Protein AF-A0A822SEJ9-F1 (afdb_monomer)

Structure (mmCIF, N/CA/C/O backbone):
data_AF-A0A822SEJ9-F1
#
_entry.id   AF-A0A822SEJ9-F1
#
loop_
_atom_site.group_PDB
_atom_site.id
_atom_site.type_symbol
_atom_site.label_atom_id
_atom_site.label_alt_id
_atom_site.label_comp_id
_atom_site.label_asym_id
_atom_site.label_entity_id
_atom_site.label_seq_id
_atom_site.pdbx_PDB_ins_code
_atom_site.Cartn_x
_atom_site.Cartn_y
_atom_site.Cartn_z
_atom_site.occupancy
_atom_site.B_iso_or_equiv
_atom_site.auth_seq_id
_atom_site.auth_comp_id
_atom_site.auth_asym_id
_atom_site.auth_atom_id
_atom_site.pdbx_PDB_model_num
ATOM 1 N N . MET A 1 1 ? 16.914 -9.790 15.023 1.00 51.97 1 MET A N 1
ATOM 2 C CA . MET A 1 1 ? 15.740 -9.785 14.120 1.00 51.97 1 MET A CA 1
ATOM 3 C C . MET A 1 1 ? 16.251 -9.939 12.694 1.00 51.97 1 MET A C 1
ATOM 5 O O . MET A 1 1 ? 17.020 -9.090 12.259 1.00 51.97 1 MET A O 1
ATOM 9 N N . VAL A 1 2 ? 15.877 -11.014 11.997 1.00 59.53 2 VAL A N 1
ATOM 10 C CA . VAL A 1 2 ? 16.434 -11.400 10.680 1.00 59.53 2 VAL A CA 1
ATOM 11 C C . VAL A 1 2 ? 16.330 -10.273 9.636 1.00 59.53 2 VAL A C 1
ATOM 13 O O . VAL A 1 2 ? 17.256 -10.065 8.859 1.00 59.53 2 VAL A O 1
ATOM 16 N N . GLY A 1 3 ? 15.267 -9.460 9.672 1.00 57.75 3 GLY A N 1
ATOM 17 C CA . GLY A 1 3 ? 15.094 -8.323 8.757 1.00 57.75 3 GLY A CA 1
ATOM 18 C C . GLY A 1 3 ? 16.150 -7.215 8.891 1.00 57.75 3 GLY A C 1
ATOM 19 O O . GLY A 1 3 ? 16.540 -6.622 7.887 1.00 57.75 3 GLY A O 1
ATOM 20 N N . LYS A 1 4 ? 16.672 -6.968 10.103 1.00 59.38 4 LYS A N 1
ATOM 21 C CA . LYS A 1 4 ? 17.760 -5.997 10.325 1.00 59.38 4 LYS A CA 1
ATOM 22 C C . LYS A 1 4 ? 19.074 -6.499 9.720 1.00 59.38 4 LYS A C 1
ATOM 24 O O . LYS A 1 4 ? 19.778 -5.736 9.073 1.00 59.38 4 LYS A O 1
ATOM 29 N N . GLU A 1 5 ? 19.350 -7.793 9.856 1.00 64.62 5 GLU A N 1
ATOM 30 C CA . GLU A 1 5 ? 20.562 -8.421 9.320 1.00 64.62 5 GLU A CA 1
ATOM 31 C C . GLU A 1 5 ? 20.552 -8.489 7.779 1.00 64.62 5 GLU A C 1
ATOM 33 O O . GLU A 1 5 ? 21.569 -8.229 7.136 1.00 64.62 5 GLU A O 1
ATOM 38 N N . ILE A 1 6 ? 19.383 -8.739 7.168 1.00 63.06 6 ILE A N 1
ATOM 39 C CA . ILE A 1 6 ? 19.182 -8.647 5.707 1.00 63.06 6 ILE A CA 1
ATOM 40 C C . ILE A 1 6 ? 19.475 -7.223 5.209 1.00 63.06 6 ILE A C 1
ATOM 42 O O . ILE A 1 6 ? 20.120 -7.041 4.173 1.00 63.06 6 ILE A O 1
ATOM 46 N N . LEU A 1 7 ? 19.029 -6.211 5.960 1.00 57.59 7 LEU A N 1
ATOM 47 C CA . LEU A 1 7 ? 19.234 -4.805 5.623 1.00 57.59 7 LEU A CA 1
ATOM 48 C C . LEU A 1 7 ? 20.665 -4.312 5.844 1.00 57.59 7 LEU A C 1
ATOM 50 O O . LEU A 1 7 ? 21.128 -3.445 5.108 1.00 57.59 7 LEU A O 1
ATOM 54 N N . GLU A 1 8 ? 21.387 -4.842 6.825 1.00 64.56 8 GLU A N 1
ATOM 55 C CA . GLU A 1 8 ? 22.797 -4.502 7.053 1.00 64.56 8 GLU A CA 1
ATOM 56 C C . GLU A 1 8 ? 23.708 -5.049 5.943 1.00 64.56 8 GLU A C 1
ATOM 58 O O . GLU A 1 8 ?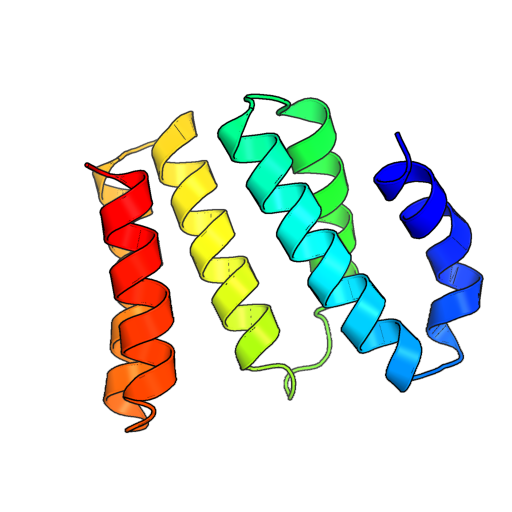 24.764 -4.482 5.666 1.00 64.56 8 GLU A O 1
ATOM 63 N N . ARG A 1 9 ? 23.251 -6.073 5.211 1.00 58.91 9 ARG A N 1
ATOM 64 C CA . ARG A 1 9 ? 23.940 -6.631 4.039 1.00 58.91 9 ARG A CA 1
ATOM 65 C C . ARG A 1 9 ? 23.474 -6.038 2.699 1.00 58.91 9 ARG A C 1
ATOM 67 O O . ARG A 1 9 ? 23.899 -6.526 1.653 1.00 58.91 9 ARG A O 1
ATOM 74 N N . THR A 1 10 ? 22.663 -4.968 2.672 1.00 52.78 10 THR A N 1
ATOM 75 C CA . THR A 1 10 ? 22.153 -4.360 1.415 1.00 52.78 10 THR A CA 1
ATOM 76 C C . THR A 1 10 ? 23.244 -3.974 0.425 1.00 52.78 10 THR A C 1
ATOM 78 O O . THR A 1 10 ? 23.032 -4.108 -0.776 1.00 52.78 10 THR A O 1
ATOM 81 N N . HIS A 1 11 ? 24.426 -3.581 0.907 1.00 53.94 11 HIS A N 1
ATOM 82 C CA . HIS A 1 11 ? 25.577 -3.248 0.059 1.00 53.94 11 HIS A CA 1
ATOM 83 C C . HIS A 1 11 ? 26.011 -4.414 -0.853 1.00 53.94 11 HIS A C 1
ATOM 85 O O . HIS A 1 11 ? 26.565 -4.195 -1.929 1.00 53.94 11 HIS A O 1
ATOM 91 N N . TYR A 1 12 ? 25.730 -5.655 -0.440 1.00 46.59 12 TYR A N 1
ATOM 92 C CA . TYR A 1 12 ? 25.995 -6.873 -1.208 1.00 46.59 12 TYR A CA 1
ATOM 93 C C . TYR A 1 12 ? 24.906 -7.142 -2.262 1.00 46.59 12 TYR A C 1
ATOM 95 O O . TYR A 1 12 ? 25.187 -7.650 -3.347 1.00 46.59 12 TYR A O 1
ATOM 103 N N . TYR A 1 13 ? 23.660 -6.755 -1.977 1.00 49.25 13 TYR A N 1
ATOM 104 C CA . TYR A 1 13 ? 22.505 -6.976 -2.854 1.00 49.25 13 TYR A CA 1
ATOM 105 C C . TYR A 1 13 ? 22.287 -5.859 -3.884 1.00 49.25 13 TYR A C 1
ATOM 107 O O . TYR A 1 13 ? 21.645 -6.100 -4.905 1.00 49.25 13 TYR A O 1
ATOM 115 N N . GLU A 1 14 ? 22.865 -4.670 -3.677 1.00 47.34 14 GLU A N 1
ATOM 116 C CA . GLU A 1 14 ? 22.866 -3.572 -4.659 1.00 47.34 14 GLU A CA 1
ATOM 117 C C . GLU A 1 14 ? 23.499 -3.971 -6.003 1.00 47.34 14 GLU A C 1
ATOM 119 O O . GLU A 1 14 ? 23.107 -3.441 -7.041 1.00 47.34 14 GLU A O 1
ATOM 124 N N . LYS A 1 15 ? 24.419 -4.947 -6.010 1.00 47.72 15 LYS A N 1
ATOM 125 C CA . LYS A 1 15 ? 25.096 -5.430 -7.224 1.00 47.72 15 LYS A CA 1
ATOM 126 C C . LYS A 1 15 ? 24.305 -6.467 -8.033 1.00 47.72 15 LYS A C 1
ATOM 128 O O . LYS A 1 15 ? 24.729 -6.806 -9.133 1.00 47.72 15 LYS A O 1
ATOM 133 N N . ILE A 1 16 ? 23.172 -6.978 -7.536 1.00 49.50 16 ILE A N 1
ATOM 134 C CA . ILE A 1 16 ? 22.414 -8.048 -8.209 1.00 49.50 16 ILE A CA 1
ATOM 135 C C . ILE A 1 16 ? 20.943 -7.634 -8.343 1.00 49.50 16 ILE A C 1
ATOM 137 O O . ILE A 1 16 ? 20.163 -7.729 -7.397 1.00 49.50 16 ILE A O 1
ATOM 141 N N . GLY A 1 17 ? 20.538 -7.211 -9.545 1.00 51.62 17 GLY A N 1
ATOM 142 C CA . GLY A 1 17 ? 19.199 -6.667 -9.823 1.00 51.62 17 GLY A CA 1
ATOM 143 C C . GLY A 1 17 ? 18.022 -7.568 -9.410 1.00 51.62 17 GLY A C 1
ATOM 144 O O . GLY A 1 17 ? 17.022 -7.062 -8.904 1.00 51.62 17 GLY A O 1
ATOM 145 N N . LYS A 1 18 ? 18.146 -8.901 -9.530 1.00 56.12 18 LYS A N 1
ATOM 146 C CA . LYS A 1 18 ? 17.131 -9.856 -9.030 1.00 56.12 18 LYS A CA 1
ATOM 147 C C . LYS A 1 18 ? 17.039 -9.886 -7.499 1.00 56.12 18 LYS A C 1
ATOM 149 O O . LYS A 1 18 ? 15.938 -9.959 -6.960 1.00 56.12 18 LYS A O 1
ATOM 154 N N . ASN A 1 19 ? 18.167 -9.765 -6.798 1.00 63.47 19 ASN A N 1
ATOM 155 C CA . ASN A 1 19 ? 18.176 -9.728 -5.335 1.00 63.47 19 ASN A CA 1
ATOM 156 C C . ASN A 1 19 ? 17.622 -8.403 -4.808 1.00 63.47 19 ASN A C 1
ATOM 158 O O . ASN A 1 19 ? 16.992 -8.386 -3.757 1.00 63.47 19 ASN A O 1
ATOM 162 N N . ARG A 1 20 ? 17.773 -7.303 -5.555 1.00 67.94 20 ARG A N 1
ATOM 163 C CA . ARG A 1 20 ? 17.226 -5.997 -5.168 1.00 67.94 20 ARG A CA 1
ATOM 164 C C . ARG A 1 20 ? 15.695 -5.990 -5.085 1.00 67.94 20 ARG A C 1
ATOM 166 O O . ARG A 1 20 ? 15.170 -5.479 -4.102 1.00 67.94 20 ARG A O 1
ATOM 173 N N . ASN A 1 21 ? 14.981 -6.587 -6.046 1.00 75.56 21 ASN A N 1
ATOM 174 C CA . ASN A 1 21 ? 13.511 -6.684 -5.983 1.00 75.56 21 ASN A CA 1
ATOM 175 C C . ASN A 1 21 ? 13.044 -7.531 -4.784 1.00 75.56 21 ASN A C 1
ATOM 177 O O . ASN A 1 21 ? 12.091 -7.160 -4.097 1.00 75.56 21 ASN A O 1
ATOM 181 N N . LEU A 1 22 ? 13.740 -8.640 -4.500 1.00 79.25 22 LEU A N 1
ATOM 182 C CA . LEU A 1 22 ? 13.462 -9.480 -3.329 1.00 79.25 22 LEU A CA 1
ATOM 183 C C . LEU A 1 22 ? 13.708 -8.722 -2.022 1.00 79.25 22 LEU A C 1
ATOM 185 O O . LEU A 1 22 ? 12.878 -8.776 -1.120 1.00 79.25 22 LEU A O 1
ATOM 189 N N . VAL A 1 23 ? 14.807 -7.969 -1.936 1.00 80.81 23 VAL A N 1
ATOM 190 C CA . VAL A 1 23 ? 15.121 -7.132 -0.772 1.00 80.81 23 VAL A CA 1
ATOM 191 C C . VAL A 1 23 ? 14.062 -6.051 -0.577 1.00 80.81 23 VAL A C 1
ATOM 193 O O . VAL A 1 23 ? 13.598 -5.876 0.543 1.00 80.81 23 VAL A O 1
ATOM 196 N N . VAL A 1 24 ? 13.636 -5.357 -1.637 1.00 85.62 24 VAL A N 1
ATOM 197 C CA . VAL A 1 24 ? 12.578 -4.335 -1.548 1.00 85.62 24 VAL A CA 1
ATOM 198 C C . VAL A 1 24 ? 11.262 -4.950 -1.076 1.00 85.62 24 VAL A C 1
ATOM 200 O O . VAL A 1 24 ? 10.662 -4.435 -0.136 1.00 85.62 24 VAL A O 1
ATOM 203 N N . SER A 1 25 ? 10.856 -6.076 -1.664 1.00 86.50 25 SER A N 1
ATOM 204 C CA . SER A 1 25 ? 9.630 -6.785 -1.275 1.00 86.50 25 SER A CA 1
ATOM 205 C C . SER A 1 25 ? 9.685 -7.248 0.184 1.00 86.50 25 SER A C 1
ATOM 207 O O . SER A 1 25 ? 8.743 -7.036 0.943 1.00 86.50 25 SER A O 1
ATOM 209 N N . ALA A 1 26 ? 10.818 -7.809 0.619 1.00 85.69 26 ALA A N 1
ATOM 210 C CA . ALA A 1 26 ? 11.025 -8.207 2.007 1.00 85.69 26 ALA A CA 1
ATOM 211 C C . ALA A 1 26 ? 10.987 -7.002 2.958 1.00 85.69 26 ALA A C 1
ATOM 213 O O . ALA A 1 26 ? 10.353 -7.069 4.006 1.00 85.69 26 ALA A O 1
ATOM 214 N N . CYS A 1 27 ? 11.615 -5.882 2.590 1.00 89.06 27 CYS A N 1
ATOM 215 C CA . CYS A 1 27 ? 11.604 -4.664 3.399 1.00 89.06 27 CYS A CA 1
ATOM 216 C C . CYS A 1 27 ? 10.201 -4.062 3.524 1.00 89.06 27 CYS A C 1
ATOM 218 O O . CYS A 1 27 ? 9.847 -3.626 4.615 1.00 89.06 27 CYS A O 1
ATOM 220 N N . LEU A 1 28 ? 9.401 -4.063 2.451 1.00 92.12 28 LEU A N 1
ATOM 221 C CA . LEU A 1 28 ? 7.995 -3.642 2.492 1.00 92.12 28 LEU A CA 1
ATOM 222 C C . LEU A 1 28 ? 7.186 -4.523 3.449 1.00 92.12 28 LEU A C 1
ATOM 224 O O . LEU A 1 28 ? 6.468 -4.003 4.301 1.00 92.12 28 LEU A O 1
ATOM 228 N N . ASN A 1 29 ? 7.361 -5.844 3.367 1.00 88.69 29 ASN A N 1
ATOM 229 C CA . ASN A 1 29 ? 6.680 -6.787 4.253 1.00 88.69 29 ASN A CA 1
ATOM 230 C C . ASN A 1 29 ? 7.099 -6.610 5.718 1.00 88.69 29 ASN A C 1
ATOM 232 O O . ASN A 1 29 ? 6.245 -6.599 6.602 1.00 88.69 29 ASN A O 1
ATOM 236 N N . PHE A 1 30 ? 8.396 -6.434 5.990 1.00 88.88 30 PHE A N 1
ATOM 237 C CA . PHE A 1 30 ? 8.879 -6.178 7.347 1.00 88.88 30 PHE A CA 1
ATOM 238 C C . PHE A 1 30 ? 8.383 -4.842 7.890 1.00 88.88 30 PHE A C 1
ATOM 240 O O . PHE A 1 30 ? 8.003 -4.781 9.056 1.00 88.88 30 PHE A O 1
ATOM 247 N N . TRP A 1 31 ? 8.353 -3.792 7.065 1.00 93.19 31 TRP A N 1
ATOM 248 C CA . TRP A 1 31 ? 7.810 -2.498 7.466 1.00 93.19 31 TRP A CA 1
ATOM 249 C C . TRP A 1 31 ? 6.343 -2.617 7.873 1.00 93.19 31 TRP A C 1
ATOM 251 O O . TRP A 1 31 ? 5.981 -2.212 8.976 1.00 93.19 31 TRP A O 1
ATOM 261 N N . PHE A 1 32 ? 5.530 -3.241 7.019 1.00 90.88 32 PHE A N 1
ATOM 262 C CA . PHE A 1 32 ? 4.114 -3.469 7.281 1.00 90.88 32 PHE A CA 1
ATOM 263 C C . PHE A 1 32 ? 3.892 -4.282 8.562 1.00 90.88 32 PHE A C 1
ATOM 265 O O . PHE A 1 32 ? 3.171 -3.841 9.450 1.00 90.88 32 PHE A O 1
ATOM 272 N N . CYS A 1 33 ? 4.604 -5.400 8.716 1.00 90.50 33 CYS A N 1
ATOM 273 C CA . CYS A 1 33 ? 4.531 -6.234 9.915 1.00 90.50 33 CYS A CA 1
ATOM 274 C C . CYS A 1 33 ? 4.931 -5.464 11.187 1.00 90.5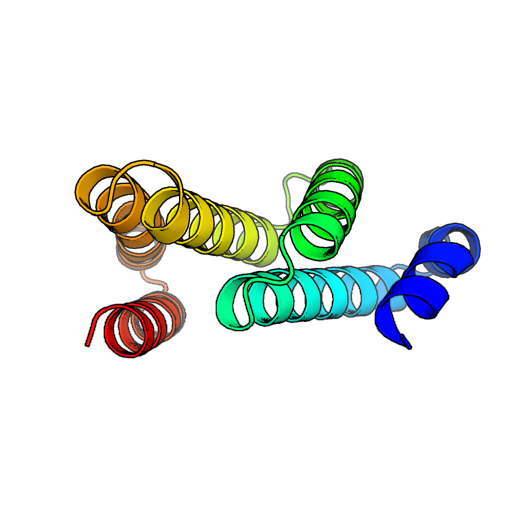0 33 CYS A C 1
ATOM 276 O O . CYS A 1 33 ? 4.315 -5.628 12.239 1.00 90.50 33 CYS A O 1
ATOM 278 N N . CYS A 1 34 ? 5.943 -4.590 11.114 1.00 90.44 34 CYS A N 1
ATOM 279 C CA . CYS A 1 34 ? 6.318 -3.749 12.252 1.00 90.44 34 CYS A CA 1
ATOM 280 C C . CYS A 1 34 ? 5.200 -2.771 12.633 1.00 90.44 34 CYS A C 1
ATOM 282 O O . CYS A 1 34 ? 4.990 -2.554 13.823 1.00 90.44 34 CYS A O 1
ATOM 284 N N . LEU A 1 35 ? 4.491 -2.199 11.654 1.00 91.81 35 LEU A N 1
ATOM 285 C CA . LEU A 1 35 ? 3.348 -1.317 11.910 1.00 91.81 35 LEU A CA 1
ATOM 286 C C . LEU A 1 35 ? 2.192 -2.076 12.569 1.00 91.81 35 LEU A C 1
ATOM 288 O O . LEU A 1 35 ? 1.702 -1.632 13.602 1.00 91.81 35 LEU A O 1
ATOM 292 N N . GLU A 1 36 ? 1.823 -3.249 12.046 1.00 89.75 36 GLU A N 1
ATOM 293 C CA . GLU A 1 36 ? 0.767 -4.096 12.628 1.00 89.75 36 GLU A CA 1
ATOM 294 C C . GLU A 1 36 ? 1.052 -4.478 14.087 1.00 89.75 36 GLU A C 1
ATOM 296 O O . GLU A 1 36 ? 0.147 -4.520 14.912 1.00 89.75 36 GLU A O 1
ATOM 301 N N . ASN A 1 37 ? 2.323 -4.702 14.427 1.00 89.12 37 ASN A N 1
ATOM 302 C CA . ASN A 1 37 ? 2.744 -5.081 15.777 1.00 89.12 37 ASN A CA 1
ATOM 303 C C . ASN A 1 37 ? 3.168 -3.881 16.646 1.00 89.12 37 AS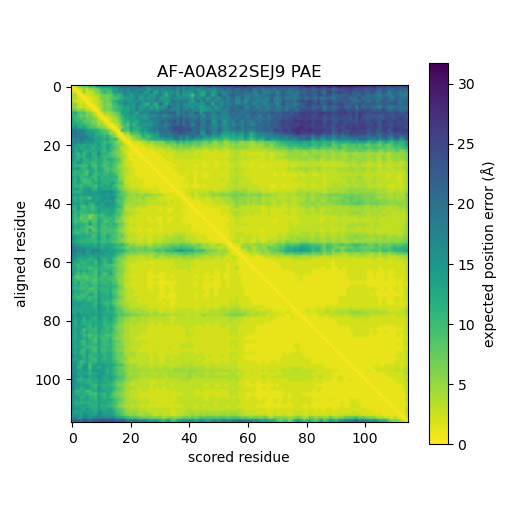N A C 1
ATOM 305 O O . ASN A 1 37 ? 3.781 -4.070 17.694 1.00 89.12 37 ASN A O 1
ATOM 309 N N . SER A 1 38 ? 2.886 -2.640 16.226 1.00 88.75 38 SER A N 1
ATOM 310 C CA . SER A 1 38 ? 3.244 -1.412 16.964 1.00 88.75 38 SER A CA 1
ATOM 311 C C . SER A 1 38 ? 4.744 -1.272 17.290 1.00 88.75 38 SER A C 1
ATOM 313 O O . SER A 1 38 ? 5.152 -0.555 18.204 1.00 88.75 38 SER A O 1
ATOM 315 N N . HIS A 1 39 ? 5.608 -1.918 16.508 1.00 90.12 39 HIS A N 1
ATOM 316 C CA . HIS A 1 39 ? 7.064 -1.848 16.611 1.00 90.12 39 HIS A CA 1
ATOM 317 C C . HIS A 1 39 ? 7.613 -0.615 15.871 1.00 90.12 39 HIS A C 1
ATOM 319 O O . HIS A 1 39 ? 8.406 -0.728 14.931 1.00 90.12 39 HIS A O 1
ATOM 325 N N . LEU A 1 40 ? 7.195 0.580 16.301 1.00 85.88 40 LEU A N 1
ATOM 326 C CA . LEU A 1 40 ? 7.376 1.836 15.558 1.00 85.88 40 LEU A CA 1
ATOM 327 C C . LEU A 1 40 ? 8.845 2.190 15.268 1.00 85.88 40 LEU A C 1
ATOM 329 O O . LEU A 1 40 ? 9.168 2.580 14.152 1.00 85.88 40 LEU A O 1
ATOM 333 N N . ILE A 1 41 ? 9.759 1.946 16.216 1.00 84.56 41 ILE A N 1
ATOM 334 C CA . ILE A 1 41 ? 11.204 2.192 16.023 1.00 84.56 41 ILE A CA 1
ATOM 335 C C . ILE A 1 41 ? 11.750 1.390 14.830 1.00 84.56 41 ILE A C 1
ATOM 337 O O . ILE A 1 41 ? 12.547 1.889 14.034 1.00 84.56 41 ILE A O 1
ATOM 341 N N . TYR A 1 42 ? 11.323 0.132 14.692 1.00 83.44 42 TYR A N 1
ATOM 342 C CA . TYR A 1 42 ? 11.732 -0.707 13.569 1.00 83.44 42 TYR A CA 1
ATOM 343 C C . TYR A 1 42 ? 11.008 -0.300 12.286 1.00 83.44 42 TYR A C 1
ATOM 345 O O . TYR A 1 42 ? 11.634 -0.282 11.227 1.00 83.44 42 TYR A O 1
ATOM 353 N N . ALA A 1 43 ? 9.733 0.087 12.376 1.00 89.44 43 ALA A N 1
ATOM 354 C CA . ALA A 1 43 ? 8.979 0.588 11.234 1.00 89.44 43 ALA A CA 1
ATOM 355 C C . ALA A 1 43 ? 9.663 1.810 10.592 1.00 89.44 43 ALA A C 1
ATOM 357 O O . ALA A 1 43 ? 9.891 1.811 9.382 1.00 89.44 43 ALA A O 1
ATOM 358 N N . ASP A 1 44 ? 10.092 2.786 11.396 1.00 88.75 44 ASP A N 1
ATOM 359 C CA . ASP A 1 44 ? 10.803 3.978 10.915 1.00 88.75 44 ASP A CA 1
ATOM 360 C C . ASP A 1 44 ? 12.146 3.629 10.250 1.00 88.75 44 ASP A C 1
ATOM 362 O O . ASP A 1 44 ? 12.524 4.209 9.225 1.00 88.75 44 ASP A O 1
ATOM 36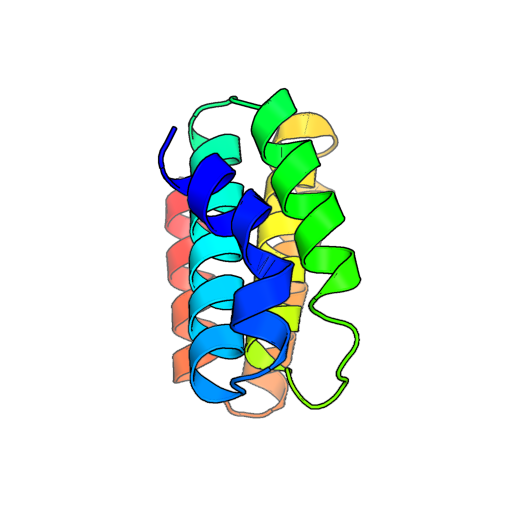6 N N . TYR A 1 45 ? 12.860 2.632 10.785 1.00 87.69 45 TYR A N 1
ATOM 367 C CA . TYR A 1 45 ? 14.097 2.136 10.182 1.00 87.69 45 TYR A CA 1
ATOM 368 C C . TYR A 1 45 ? 13.865 1.560 8.775 1.00 87.69 45 TYR A C 1
ATOM 370 O O . TYR A 1 45 ? 14.597 1.908 7.838 1.00 87.69 45 TYR A O 1
ATOM 378 N N . PHE A 1 46 ? 12.850 0.704 8.608 1.00 87.69 46 PHE A N 1
ATOM 379 C CA . PHE A 1 46 ? 12.515 0.124 7.304 1.00 87.69 46 PHE A CA 1
ATOM 380 C C . PHE A 1 46 ? 12.016 1.188 6.319 1.00 87.69 46 PHE A C 1
ATOM 382 O O . PHE A 1 46 ? 12.463 1.198 5.169 1.00 87.69 46 PHE A O 1
ATOM 389 N N . GLU A 1 47 ? 11.173 2.123 6.763 1.00 92.88 47 GLU A N 1
ATOM 390 C CA . GLU A 1 47 ? 10.683 3.231 5.938 1.00 92.88 47 GLU A CA 1
ATOM 391 C C . GLU A 1 47 ? 11.843 4.059 5.361 1.00 92.88 47 GLU A C 1
ATOM 393 O O . GLU A 1 47 ? 11.926 4.273 4.146 1.00 92.88 47 GLU A O 1
ATOM 398 N N . MET A 1 48 ? 12.790 4.481 6.209 1.00 90.44 48 MET A N 1
ATOM 399 C CA . MET A 1 48 ? 13.951 5.265 5.775 1.00 90.44 48 MET A CA 1
ATOM 400 C C . MET A 1 48 ? 14.792 4.512 4.732 1.00 90.44 48 MET A C 1
ATOM 402 O O . MET A 1 48 ? 15.301 5.113 3.779 1.00 90.44 48 MET A O 1
ATOM 406 N N . LYS A 1 49 ? 14.965 3.196 4.899 1.00 86.31 49 LYS A N 1
ATOM 407 C CA . LYS A 1 49 ? 15.714 2.357 3.953 1.00 86.31 49 LYS A CA 1
ATOM 408 C C . LYS A 1 49 ? 14.972 2.208 2.625 1.00 86.31 49 LYS A C 1
ATOM 410 O O . LYS A 1 49 ? 15.585 2.385 1.572 1.00 86.31 49 LYS A O 1
ATOM 415 N N . LEU A 1 50 ? 13.664 1.967 2.660 1.00 90.25 50 LEU A N 1
ATOM 416 C CA . LEU A 1 50 ? 12.819 1.853 1.4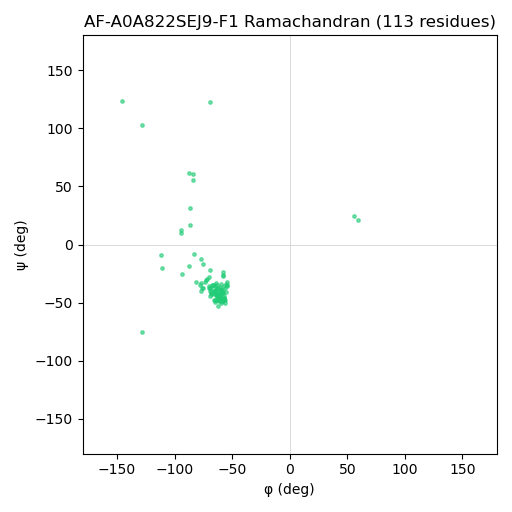69 1.00 90.25 50 LEU A CA 1
ATOM 417 C C . LEU A 1 50 ? 12.821 3.136 0.629 1.00 90.25 50 LEU A C 1
ATOM 419 O O . LEU A 1 50 ? 13.010 3.050 -0.584 1.00 90.25 50 LEU A O 1
ATOM 423 N N . LYS A 1 51 ? 12.746 4.323 1.255 1.00 90.00 51 LYS A N 1
ATOM 424 C CA . LYS A 1 51 ? 12.856 5.619 0.549 1.00 90.00 51 LYS A CA 1
ATOM 425 C C . LYS A 1 51 ? 14.152 5.741 -0.266 1.00 90.00 51 LYS A C 1
ATOM 427 O O . LYS A 1 51 ? 14.155 6.336 -1.340 1.00 90.00 51 LYS A O 1
ATOM 432 N N . LYS A 1 52 ? 15.260 5.154 0.207 1.00 85.06 52 LYS A N 1
ATOM 433 C CA . LYS A 1 52 ? 16.542 5.138 -0.525 1.00 85.06 52 LYS A CA 1
ATOM 434 C C . LYS A 1 52 ? 16.564 4.105 -1.653 1.00 85.06 52 LYS A C 1
ATOM 436 O O . LYS A 1 52 ? 17.185 4.359 -2.683 1.00 85.06 52 LYS A O 1
ATOM 441 N N . LEU A 1 53 ? 15.911 2.959 -1.462 1.00 83.94 53 LEU A N 1
ATOM 442 C CA . LEU A 1 53 ? 15.890 1.859 -2.431 1.00 83.94 53 LEU A CA 1
ATOM 443 C C . LEU A 1 53 ? 14.945 2.124 -3.613 1.00 83.94 53 LEU A C 1
ATOM 445 O O . LEU A 1 53 ? 15.263 1.719 -4.733 1.00 83.94 53 LEU A O 1
ATOM 449 N N . LEU A 1 54 ? 13.838 2.838 -3.384 1.00 86.62 54 LEU A N 1
ATOM 450 C CA . LEU A 1 54 ? 12.774 3.130 -4.357 1.00 86.62 54 LEU A CA 1
ATOM 451 C C . LEU A 1 54 ? 13.034 4.378 -5.225 1.00 86.62 54 LEU A C 1
ATOM 453 O O . LEU A 1 54 ? 12.102 5.063 -5.640 1.00 86.62 54 LEU A O 1
ATOM 457 N N . LYS A 1 55 ? 14.300 4.693 -5.524 1.00 80.81 55 LYS A N 1
ATOM 458 C CA . LYS A 1 55 ? 14.650 5.835 -6.393 1.00 80.81 55 LYS A CA 1
ATOM 459 C C . LYS A 1 55 ? 14.279 5.628 -7.868 1.00 80.81 55 LYS A C 1
ATOM 461 O O . LYS A 1 55 ? 14.010 6.602 -8.555 1.00 80.81 55 LYS A O 1
ATOM 466 N N . ASP A 1 56 ? 14.244 4.380 -8.328 1.00 80.06 56 ASP A N 1
ATOM 467 C CA . ASP A 1 56 ? 13.903 3.988 -9.703 1.00 80.06 56 ASP A CA 1
ATOM 468 C C . ASP A 1 56 ? 12.412 4.244 -9.992 1.00 80.06 56 ASP A C 1
ATOM 470 O O . ASP A 1 56 ? 11.547 3.770 -9.254 1.00 80.06 56 ASP A O 1
ATOM 474 N N . ASP A 1 57 ? 12.097 5.039 -11.015 1.00 75.81 57 ASP A N 1
ATOM 475 C CA . ASP A 1 57 ? 10.736 5.428 -11.406 1.00 75.81 57 ASP A CA 1
ATOM 476 C C . ASP A 1 57 ? 9.940 4.340 -12.120 1.00 75.81 57 ASP A C 1
ATOM 478 O O . ASP A 1 57 ? 8.712 4.371 -12.076 1.00 75.81 57 ASP A O 1
ATOM 482 N N . THR A 1 58 ? 10.608 3.308 -12.626 1.00 84.12 58 THR A N 1
ATOM 483 C CA . THR A 1 58 ? 9.957 2.181 -13.303 1.00 84.12 58 THR A 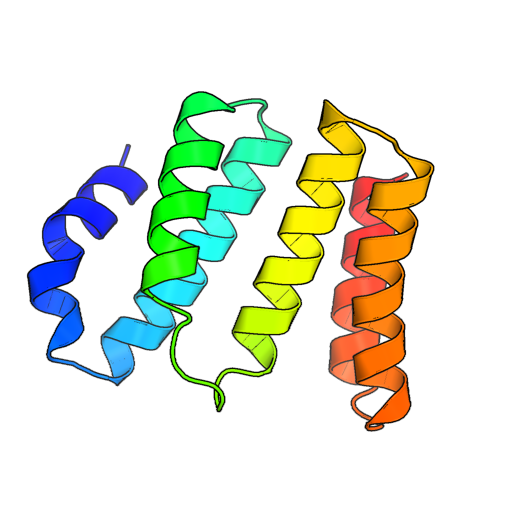CA 1
ATOM 484 C C . THR A 1 58 ? 9.289 1.193 -12.334 1.00 84.12 58 THR A C 1
ATOM 486 O O . THR A 1 58 ? 8.490 0.350 -12.745 1.00 84.12 58 THR A O 1
ATOM 489 N N . LYS A 1 59 ? 9.567 1.295 -11.025 1.00 87.69 59 LYS A N 1
ATOM 490 C CA . LYS A 1 59 ? 9.077 0.392 -9.960 1.00 87.69 59 LYS A CA 1
ATOM 491 C C . LYS A 1 59 ? 7.686 0.765 -9.446 1.00 87.69 59 LYS A C 1
ATOM 493 O O . LYS A 1 59 ? 7.495 1.016 -8.256 1.00 87.69 59 LYS A O 1
ATOM 498 N N . VAL A 1 60 ? 6.717 0.841 -10.359 1.00 91.81 60 VAL A N 1
ATOM 499 C CA . VAL A 1 60 ? 5.348 1.303 -10.071 1.00 91.81 60 VAL A CA 1
ATOM 500 C C . VAL A 1 60 ? 4.703 0.489 -8.949 1.00 91.81 60 VAL A C 1
ATOM 502 O O . VAL A 1 60 ? 4.187 1.067 -7.998 1.00 91.81 60 VAL A O 1
ATOM 505 N N . PHE A 1 61 ? 4.775 -0.843 -9.008 1.00 92.06 61 PHE A N 1
ATOM 506 C CA . PHE A 1 61 ? 4.125 -1.699 -8.014 1.00 92.06 61 PHE A CA 1
ATOM 507 C C . PHE A 1 61 ? 4.703 -1.514 -6.604 1.00 92.06 61 PHE A C 1
ATOM 509 O O . PHE A 1 61 ? 3.958 -1.315 -5.642 1.00 92.06 61 PHE A O 1
ATOM 516 N N . GLU A 1 62 ? 6.028 -1.529 -6.460 1.00 92.31 62 GLU A N 1
ATOM 517 C CA . GLU A 1 62 ? 6.685 -1.374 -5.162 1.00 92.31 62 GLU A CA 1
ATOM 518 C C . GLU A 1 62 ? 6.494 0.036 -4.589 1.00 92.31 62 GLU A C 1
ATOM 520 O O . GLU A 1 62 ? 6.317 0.187 -3.380 1.00 92.31 62 GLU A O 1
ATOM 525 N N . LYS A 1 63 ? 6.462 1.070 -5.440 1.00 94.00 63 LYS A N 1
ATOM 526 C CA . LYS A 1 63 ? 6.151 2.446 -5.023 1.00 94.00 63 LYS A CA 1
ATOM 527 C C . LYS A 1 63 ? 4.708 2.604 -4.567 1.00 94.00 63 LYS A C 1
ATOM 529 O O . LYS A 1 63 ? 4.466 3.235 -3.540 1.00 94.00 63 LYS A O 1
ATOM 534 N N . SER A 1 64 ? 3.761 2.014 -5.286 1.00 96.00 64 SER A N 1
ATOM 535 C CA . SER A 1 64 ? 2.359 2.017 -4.879 1.00 96.00 64 SER A CA 1
ATOM 536 C C . SER A 1 64 ? 2.155 1.246 -3.577 1.00 96.00 64 SER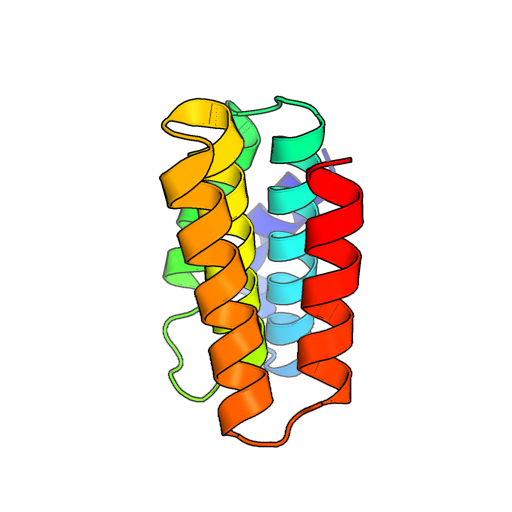 A C 1
ATOM 538 O O . SER A 1 64 ? 1.467 1.729 -2.683 1.00 96.00 64 SER A O 1
ATOM 540 N N . THR A 1 65 ? 2.840 0.110 -3.406 1.00 96.06 65 THR A N 1
ATOM 541 C CA . THR A 1 65 ? 2.849 -0.635 -2.137 1.00 96.06 65 THR A CA 1
ATOM 542 C C . THR A 1 65 ? 3.423 0.215 -1.006 1.00 96.06 65 THR A C 1
ATOM 544 O O . THR A 1 65 ? 2.822 0.296 0.059 1.00 96.06 65 THR A O 1
ATOM 547 N N . PHE A 1 66 ? 4.540 0.911 -1.237 1.00 96.38 66 PHE A N 1
ATOM 548 C CA . PHE A 1 66 ? 5.101 1.843 -0.260 1.00 96.38 66 PHE A CA 1
ATOM 549 C C . PHE A 1 66 ? 4.084 2.919 0.138 1.00 96.38 66 PHE A C 1
ATOM 551 O O . PHE A 1 66 ? 3.895 3.169 1.323 1.00 96.38 66 PHE A O 1
ATOM 558 N N . LYS A 1 67 ? 3.396 3.526 -0.838 1.00 97.69 67 LYS A N 1
ATOM 559 C CA . LYS A 1 67 ? 2.381 4.556 -0.583 1.00 97.69 67 LYS A CA 1
ATOM 560 C C . LYS A 1 67 ? 1.162 4.035 0.163 1.00 97.69 67 LYS A C 1
ATOM 562 O O . LYS A 1 67 ? 0.631 4.761 1.001 1.00 97.69 67 LYS A O 1
ATOM 567 N N . PHE A 1 68 ? 0.766 2.794 -0.092 1.00 98.00 68 PHE A N 1
ATOM 568 C CA . PHE A 1 68 ? -0.293 2.127 0.652 1.00 98.00 68 PHE A CA 1
ATOM 569 C C . PHE A 1 68 ? 0.112 1.916 2.119 1.00 98.00 68 PHE A C 1
ATOM 571 O O . PHE A 1 68 ? -0.613 2.319 3.022 1.00 98.00 6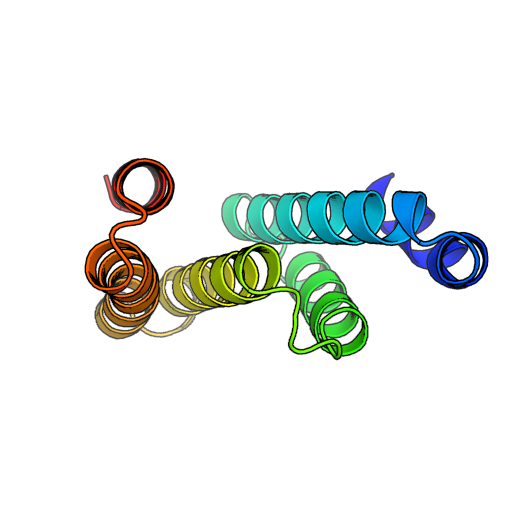8 PHE A O 1
ATOM 578 N N . VAL A 1 69 ? 1.306 1.363 2.370 1.00 97.06 69 VAL A N 1
ATOM 579 C CA . VAL A 1 69 ? 1.817 1.142 3.737 1.00 97.06 69 VAL A CA 1
ATOM 580 C C . VAL A 1 69 ? 2.055 2.466 4.478 1.00 97.06 69 VAL A C 1
ATOM 582 O O . VAL A 1 69 ? 1.775 2.558 5.670 1.00 97.06 69 VAL A O 1
ATOM 585 N N . GLU A 1 70 ? 2.494 3.517 3.779 1.00 97.31 70 GLU A N 1
ATOM 586 C CA . GLU A 1 70 ? 2.575 4.881 4.323 1.00 97.31 70 GLU A CA 1
ATOM 587 C C . GLU A 1 70 ? 1.189 5.394 4.751 1.00 97.31 70 GLU A C 1
ATOM 589 O O . GLU A 1 70 ? 1.049 5.927 5.848 1.00 97.31 70 GLU A O 1
ATOM 594 N N . GLY A 1 71 ? 0.149 5.157 3.942 1.00 97.81 71 GLY A N 1
ATOM 595 C CA . GLY A 1 71 ? -1.237 5.456 4.312 1.00 97.81 71 GLY A CA 1
ATOM 596 C C . GLY A 1 71 ? -1.692 4.700 5.564 1.00 97.81 71 GLY A C 1
ATOM 597 O O . GLY A 1 71 ? -2.333 5.283 6.435 1.00 97.81 71 GLY A O 1
ATOM 598 N N . TYR A 1 72 ? -1.293 3.434 5.715 1.00 96.94 72 TYR A N 1
ATOM 599 C CA . TYR A 1 72 ? -1.576 2.669 6.931 1.00 96.94 72 TYR A CA 1
ATOM 600 C C . TYR A 1 72 ? -0.849 3.224 8.165 1.00 96.94 72 TYR A C 1
ATOM 602 O O . TYR A 1 72 ? -1.445 3.333 9.233 1.00 96.94 72 TYR A O 1
ATOM 610 N N . LYS A 1 73 ? 0.411 3.659 8.032 1.00 96.31 73 LYS A N 1
ATOM 611 C CA . LYS A 1 73 ? 1.117 4.355 9.120 1.00 96.31 73 LYS A CA 1
ATOM 612 C C . LYS A 1 73 ? 0.349 5.609 9.554 1.00 96.31 73 LYS A C 1
ATOM 614 O O . LYS A 1 73 ? 0.081 5.758 10.740 1.00 96.31 73 LYS A O 1
ATOM 619 N N . ILE A 1 74 ? -0.069 6.448 8.603 1.00 97.06 74 ILE A N 1
ATOM 620 C CA . ILE A 1 74 ? -0.870 7.655 8.874 1.00 97.06 74 ILE A CA 1
ATOM 621 C C . ILE A 1 74 ? -2.187 7.299 9.581 1.00 97.06 74 ILE A C 1
ATOM 623 O O . ILE A 1 74 ? -2.563 7.974 10.540 1.00 97.06 74 ILE A O 1
ATOM 627 N N . TYR A 1 75 ? -2.860 6.223 9.157 1.00 96.44 75 TYR A N 1
ATOM 628 C CA . TYR A 1 75 ? -4.072 5.717 9.813 1.00 96.44 75 TYR A CA 1
ATOM 629 C C . TYR A 1 75 ? -3.833 5.376 11.293 1.00 96.44 75 TYR A C 1
ATOM 631 O O . TYR A 1 75 ? -4.669 5.702 12.136 1.00 96.44 75 TYR A O 1
ATOM 639 N N . LEU A 1 76 ? -2.693 4.750 11.610 1.00 93.94 76 LEU A N 1
ATOM 640 C CA . LEU A 1 76 ? -2.334 4.346 12.972 1.00 93.94 76 LEU A CA 1
ATOM 641 C C . LEU A 1 76 ? -1.873 5.512 13.856 1.00 93.94 76 LEU A C 1
ATOM 643 O O . LEU A 1 76 ? -2.147 5.501 15.055 1.00 93.94 76 LEU A O 1
ATOM 647 N N . THR A 1 77 ? -1.135 6.481 13.305 1.00 93.50 77 THR A N 1
ATOM 648 C CA . THR A 1 77 ? -0.392 7.465 14.115 1.00 93.50 77 THR A CA 1
ATOM 649 C C . THR A 1 77 ? -0.929 8.887 14.051 1.00 93.50 77 THR A C 1
ATOM 651 O O . THR A 1 77 ? -0.601 9.686 14.925 1.00 93.50 77 THR A O 1
ATOM 654 N N . GLU A 1 78 ? -1.710 9.232 13.029 1.00 94.75 78 GLU A N 1
ATOM 655 C CA . GLU A 1 78 ? -2.109 10.617 12.758 1.00 94.75 78 GLU A CA 1
ATOM 656 C C . GLU A 1 78 ? -3.626 10.748 12.604 1.00 94.75 78 GLU A C 1
ATOM 658 O O . GLU A 1 78 ? -4.307 11.244 13.500 1.00 94.75 78 GLU A O 1
ATOM 663 N N . SER A 1 79 ? -4.174 10.311 11.468 1.00 97.12 79 SER A N 1
ATOM 664 C CA . SER A 1 79 ?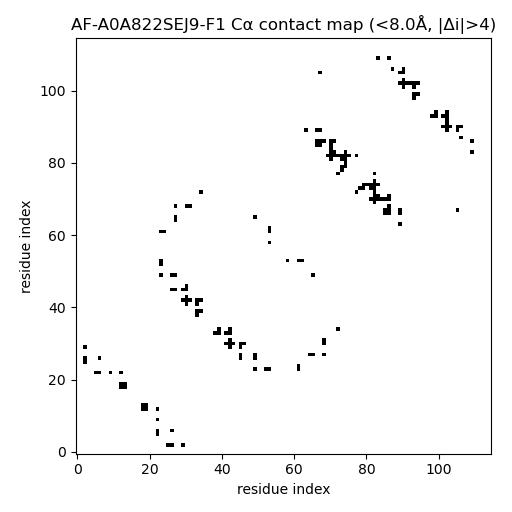 -5.590 10.459 11.144 1.00 97.12 79 SER A CA 1
ATOM 665 C C . SER A 1 79 ? -6.088 9.267 10.346 1.00 97.12 79 SER A C 1
ATOM 667 O O . SER A 1 79 ? -5.601 8.971 9.252 1.00 97.12 79 SER A O 1
ATOM 669 N N . LYS A 1 80 ? -7.131 8.619 10.878 1.00 96.25 80 LYS A N 1
ATOM 670 C CA . LYS A 1 80 ? -7.789 7.492 10.216 1.00 96.25 80 LYS A CA 1
ATOM 671 C C . LYS A 1 80 ? -8.296 7.871 8.826 1.00 96.25 80 LYS A C 1
ATOM 673 O O . LYS A 1 80 ? -8.084 7.134 7.870 1.00 96.25 80 LYS A O 1
ATOM 678 N N . GLU A 1 81 ? -8.925 9.038 8.709 1.00 97.44 81 GLU A N 1
ATOM 679 C CA . GLU A 1 81 ? -9.496 9.515 7.450 1.00 97.44 81 GLU A CA 1
ATOM 680 C C . GLU A 1 81 ? -8.413 9.762 6.392 1.00 97.44 81 GLU A C 1
ATOM 682 O O . GLU A 1 81 ? -8.542 9.291 5.261 1.00 97.44 81 GLU A O 1
ATOM 687 N N . SER A 1 82 ? -7.323 10.459 6.742 1.00 97.75 82 SER A N 1
ATOM 688 C CA . SER A 1 82 ? -6.271 10.752 5.761 1.00 97.75 82 SER A CA 1
ATOM 689 C C . SER A 1 82 ? -5.493 9.495 5.364 1.00 97.75 82 SER A C 1
ATOM 691 O O . SER A 1 82 ? -5.165 9.337 4.187 1.00 97.75 82 SER A O 1
ATOM 693 N N . GLY A 1 83 ? -5.272 8.571 6.305 1.00 98.12 83 GLY A N 1
ATOM 694 C CA . GLY A 1 83 ? -4.649 7.279 6.033 1.00 98.12 83 GLY A CA 1
ATOM 695 C C . GLY A 1 83 ? -5.479 6.415 5.082 1.00 98.12 83 GLY A C 1
ATOM 696 O O . GLY A 1 83 ? -4.955 5.939 4.071 1.00 98.12 83 GLY A O 1
ATOM 697 N N . ILE A 1 84 ? -6.791 6.288 5.336 1.00 98.25 84 ILE A N 1
ATOM 698 C CA . ILE A 1 84 ? -7.728 5.592 4.435 1.00 98.25 84 ILE A CA 1
ATOM 699 C C . ILE A 1 84 ? -7.739 6.255 3.061 1.00 98.25 84 ILE A C 1
ATOM 701 O O . ILE A 1 84 ? -7.590 5.568 2.054 1.00 98.25 84 ILE A O 1
ATOM 705 N N . LYS A 1 85 ? -7.832 7.588 3.001 1.00 98.38 85 LYS A N 1
ATOM 706 C CA . LYS A 1 85 ? -7.806 8.331 1.735 1.00 98.38 85 LYS A CA 1
ATOM 707 C C . LYS A 1 85 ? -6.530 8.064 0.935 1.00 98.38 85 LYS A C 1
ATOM 709 O O . LYS A 1 85 ? -6.583 7.935 -0.286 1.00 98.38 85 LYS A O 1
ATOM 714 N N . GLN A 1 86 ? -5.378 7.978 1.597 1.00 98.56 86 GLN A N 1
ATOM 715 C CA . GLN A 1 86 ? -4.121 7.663 0.926 1.00 98.56 86 GLN A CA 1
ATOM 716 C C . GLN A 1 86 ? -4.086 6.220 0.398 1.00 98.56 86 GLN A C 1
ATOM 718 O O . GLN A 1 86 ? -3.648 6.009 -0.733 1.00 98.56 86 GLN A O 1
ATOM 723 N N . MET A 1 87 ? -4.562 5.242 1.174 1.00 98.44 87 MET A N 1
ATOM 724 C CA . MET A 1 87 ? -4.673 3.846 0.727 1.00 98.44 87 MET A CA 1
ATOM 725 C C . MET A 1 87 ? -5.649 3.698 -0.453 1.00 98.44 87 MET A C 1
ATOM 727 O O . MET A 1 87 ? -5.329 3.040 -1.442 1.00 98.44 87 MET A O 1
ATOM 731 N N . ASP A 1 88 ? -6.788 4.386 -0.399 1.00 98.50 88 ASP A N 1
ATOM 732 C CA . ASP A 1 88 ? -7.810 4.417 -1.450 1.00 98.50 88 ASP A CA 1
ATOM 733 C C . ASP A 1 88 ? -7.293 5.036 -2.761 1.00 98.50 88 ASP A C 1
ATOM 735 O O . ASP A 1 88 ? -7.547 4.520 -3.849 1.00 98.50 88 ASP A O 1
ATOM 739 N N . ASN A 1 89 ? -6.464 6.083 -2.686 1.00 98.62 89 ASN A N 1
ATOM 740 C CA . ASN A 1 89 ? -5.819 6.653 -3.874 1.00 98.62 89 ASN A CA 1
ATOM 741 C C . ASN A 1 89 ? -4.941 5.633 -4.622 1.00 98.62 89 ASN A C 1
ATOM 743 O O . ASN A 1 89 ? -4.852 5.688 -5.849 1.00 98.62 89 ASN A O 1
ATOM 747 N N . VAL A 1 90 ? -4.298 4.699 -3.910 1.00 98.50 90 VAL A N 1
ATOM 748 C CA . VAL A 1 90 ? -3.517 3.622 -4.542 1.00 98.50 90 VAL A CA 1
ATOM 749 C C . VAL A 1 90 ? -4.431 2.643 -5.279 1.00 98.50 90 VAL A C 1
ATOM 751 O O . VAL A 1 90 ? -4.108 2.236 -6.395 1.00 98.50 90 VAL A O 1
ATOM 754 N N . ILE A 1 91 ? -5.578 2.297 -4.690 1.00 98.62 91 ILE A N 1
ATOM 755 C CA . ILE A 1 91 ? -6.576 1.416 -5.312 1.00 98.62 91 ILE A CA 1
ATOM 756 C C . ILE A 1 91 ? -7.104 2.066 -6.595 1.00 98.62 91 ILE A C 1
ATOM 758 O O . ILE A 1 91 ? -6.972 1.485 -7.673 1.00 98.62 91 ILE A O 1
ATOM 762 N N . LYS A 1 92 ? -7.568 3.319 -6.502 1.00 98.50 92 LYS A N 1
ATOM 763 C CA . LYS A 1 92 ? -8.069 4.108 -7.639 1.00 98.50 92 LYS A CA 1
ATOM 764 C C . LYS A 1 92 ? -7.053 4.247 -8.767 1.00 98.50 92 LYS A C 1
ATOM 766 O O . LYS A 1 92 ? -7.423 4.202 -9.936 1.00 98.50 92 LYS A O 1
ATOM 771 N N . TYR A 1 93 ? -5.769 4.398 -8.440 1.00 98.25 93 TYR A N 1
ATOM 772 C CA . TYR A 1 93 ? -4.710 4.427 -9.447 1.00 98.25 93 TYR A CA 1
ATOM 773 C C . TYR A 1 93 ? -4.663 3.129 -10.266 1.00 98.25 93 TYR A C 1
ATOM 775 O O . TYR A 1 93 ? -4.604 3.185 -11.494 1.00 98.25 93 TYR A O 1
ATOM 783 N N . PHE A 1 94 ? -4.725 1.963 -9.614 1.00 98.31 94 PHE A N 1
ATOM 784 C CA . PHE A 1 94 ? -4.709 0.677 -10.317 1.00 98.31 94 PHE A CA 1
ATOM 785 C C . PHE A 1 94 ? -6.014 0.374 -11.056 1.00 98.31 94 PHE A C 1
ATOM 787 O O . PHE A 1 94 ? -5.966 -0.262 -12.107 1.00 98.31 94 PHE A O 1
ATOM 794 N N . GLU A 1 95 ? -7.156 0.852 -10.561 1.00 98.25 95 GLU A N 1
ATOM 795 C CA . GLU A 1 95 ? -8.421 0.809 -11.305 1.00 98.25 95 GLU A CA 1
ATOM 796 C C . GLU A 1 95 ? -8.348 1.648 -12.583 1.00 98.25 95 GLU A C 1
ATOM 798 O O . GLU A 1 95 ? -8.739 1.172 -13.649 1.00 98.25 95 GLU A O 1
ATOM 803 N N . PHE A 1 96 ? -7.793 2.861 -12.491 1.00 98.19 96 PHE A N 1
ATOM 804 C CA . PHE A 1 96 ? -7.657 3.792 -13.610 1.00 98.19 96 PHE A CA 1
ATOM 805 C C . PHE A 1 96 ? -6.804 3.231 -14.753 1.00 98.19 96 PHE A C 1
ATOM 807 O O . PHE A 1 96 ? -7.153 3.403 -15.916 1.00 98.19 96 PHE A O 1
ATOM 814 N N . ILE A 1 97 ? -5.712 2.527 -14.439 1.00 97.50 97 ILE A N 1
ATOM 815 C CA . ILE A 1 97 ? -4.861 1.876 -15.452 1.00 97.50 97 ILE A CA 1
ATOM 816 C C . ILE A 1 97 ? -5.348 0.468 -15.840 1.00 97.50 97 ILE A C 1
ATOM 818 O O . ILE A 1 97 ? -4.578 -0.328 -16.375 1.00 97.50 97 ILE A O 1
ATOM 822 N N . GLU A 1 98 ? -6.601 0.135 -15.518 1.00 97.62 98 GLU A N 1
ATOM 823 C CA . GLU A 1 98 ? -7.262 -1.142 -15.815 1.00 97.62 98 GLU A CA 1
ATOM 824 C C . GLU A 1 98 ? -6.577 -2.386 -15.213 1.00 97.62 98 GLU A C 1
ATOM 826 O O . GLU A 1 98 ? -6.837 -3.526 -15.606 1.00 97.62 98 GLU A O 1
ATOM 831 N N . SER A 1 99 ? -5.755 -2.209 -14.176 1.00 97.69 99 SER A N 1
ATOM 832 C CA . SER A 1 99 ? -5.083 -3.297 -13.463 1.00 97.69 99 SER A CA 1
ATOM 833 C C . SER A 1 99 ? -5.954 -3.856 -12.331 1.00 97.69 99 SER A C 1
ATOM 835 O O . SER A 1 99 ? -5.609 -3.822 -11.147 1.00 97.69 99 SER A O 1
ATOM 837 N N . LYS A 1 100 ? -7.120 -4.394 -12.704 1.00 96.25 100 LYS A N 1
ATOM 838 C CA . LYS A 1 100 ? -8.182 -4.813 -11.767 1.00 96.25 100 LYS A CA 1
ATOM 839 C C . LYS A 1 100 ? -7.709 -5.806 -10.705 1.00 96.25 100 LYS A C 1
ATOM 841 O O . LYS A 1 100 ? -8.069 -5.673 -9.541 1.00 96.25 100 LYS A O 1
ATOM 846 N N . SER A 1 101 ? -6.877 -6.781 -11.072 1.00 97.81 101 SER A N 1
ATOM 847 C CA . SER A 1 101 ? -6.353 -7.766 -10.115 1.00 97.81 101 SER A CA 1
ATOM 848 C C . SER A 1 101 ? -5.483 -7.126 -9.028 1.00 97.81 101 SER A C 1
ATOM 850 O O . SER A 1 101 ? -5.530 -7.561 -7.881 1.00 97.81 101 SER A O 1
ATOM 852 N N . ILE A 1 102 ? -4.719 -6.081 -9.367 1.00 97.44 102 ILE A N 1
ATOM 853 C CA . ILE A 1 102 ? -3.876 -5.361 -8.404 1.00 97.44 102 ILE A CA 1
ATOM 854 C C . ILE A 1 102 ? -4.728 -4.427 -7.538 1.00 97.44 102 ILE A C 1
ATOM 856 O O . ILE A 1 102 ? -4.525 -4.372 -6.326 1.00 97.44 102 ILE A O 1
ATOM 860 N N . ALA A 1 103 ? -5.718 -3.749 -8.123 1.00 98.31 103 ALA A N 1
ATOM 861 C CA . ALA A 1 103 ? -6.679 -2.953 -7.360 1.00 98.31 103 ALA A CA 1
ATOM 862 C C . ALA A 1 103 ? -7.409 -3.808 -6.308 1.00 98.31 103 ALA A C 1
ATOM 864 O O . ALA A 1 103 ? -7.417 -3.462 -5.129 1.00 98.31 103 ALA A O 1
ATOM 865 N N . LEU A 1 104 ? -7.919 -4.980 -6.707 1.00 98.25 104 LEU A N 1
ATOM 866 C CA . LEU A 1 104 ? -8.570 -5.934 -5.802 1.00 98.25 104 LEU A CA 1
ATOM 867 C C . LEU A 1 104 ? -7.635 -6.434 -4.694 1.00 98.25 104 LEU A C 1
ATOM 869 O O . LEU A 1 104 ? -8.078 -6.611 -3.560 1.00 98.25 104 LEU A O 1
ATOM 873 N N . TYR A 1 105 ? -6.349 -6.640 -4.996 1.00 97.19 105 TYR A N 1
ATOM 874 C CA . TYR A 1 105 ? -5.350 -7.000 -3.988 1.00 97.19 105 TYR A CA 1
ATOM 875 C C . TYR A 1 105 ? -5.239 -5.928 -2.891 1.00 97.19 105 TYR A C 1
ATOM 877 O O . TYR A 1 105 ? -5.304 -6.260 -1.706 1.00 97.19 105 TYR A O 1
ATOM 885 N N . PHE A 1 106 ? -5.124 -4.649 -3.265 1.00 97.56 106 PHE A N 1
ATOM 886 C CA . PHE A 1 106 ? -5.053 -3.556 -2.289 1.00 97.56 106 PHE A CA 1
ATOM 887 C C . PHE A 1 106 ? -6.382 -3.319 -1.570 1.00 97.56 106 PHE A C 1
ATOM 889 O O . PHE A 1 106 ? -6.368 -3.077 -0.367 1.00 97.56 106 PHE A O 1
ATOM 896 N N . GLN A 1 107 ? -7.519 -3.455 -2.259 1.00 98.25 107 GLN A N 1
ATOM 897 C CA . GLN A 1 107 ? -8.843 -3.341 -1.642 1.00 98.25 107 GLN A CA 1
ATOM 898 C C . GLN A 1 107 ? -9.054 -4.400 -0.562 1.00 98.25 107 GLN A C 1
ATOM 900 O O . GLN A 1 107 ? -9.483 -4.077 0.543 1.00 98.25 107 GLN A O 1
ATOM 905 N N . LYS A 1 108 ? -8.718 -5.662 -0.858 1.00 97.56 108 LYS A N 1
ATOM 906 C CA . LYS A 1 108 ? -8.807 -6.743 0.126 1.00 97.56 108 LYS A CA 1
ATOM 907 C C . LYS A 1 108 ? -7.965 -6.420 1.359 1.00 97.56 108 LYS A C 1
ATOM 909 O O . LYS A 1 108 ? -8.445 -6.550 2.477 1.00 97.56 108 LYS A O 1
ATOM 914 N N . ARG A 1 109 ? -6.733 -5.953 1.142 1.00 95.38 109 ARG A N 1
ATOM 915 C CA . ARG A 1 109 ? -5.817 -5.605 2.229 1.00 95.38 109 ARG A CA 1
ATOM 916 C C . ARG A 1 109 ? -6.291 -4.396 3.034 1.00 95.38 109 ARG A C 1
ATOM 918 O O . ARG A 1 109 ? -6.079 -4.368 4.234 1.00 95.38 109 ARG A O 1
ATOM 925 N N . LEU A 1 110 ? -6.925 -3.409 2.397 1.00 96.94 110 LEU A N 1
ATOM 926 C CA . LEU A 1 110 ? -7.533 -2.277 3.095 1.00 96.94 110 LEU A CA 1
ATOM 927 C C . LEU A 1 110 ? -8.640 -2.761 4.033 1.00 96.94 110 LEU A C 1
ATOM 929 O O . LEU A 1 110 ? -8.622 -2.393 5.199 1.00 96.94 110 LEU A O 1
ATOM 933 N N . ASN A 1 111 ? -9.542 -3.615 3.544 1.00 96.50 111 ASN A N 1
ATOM 934 C CA . ASN A 1 111 ? -10.633 -4.168 4.349 1.00 96.50 111 ASN A CA 1
ATOM 935 C C . ASN A 1 111 ? -10.093 -4.951 5.559 1.00 96.50 111 ASN A C 1
ATOM 937 O O . ASN A 1 111 ? -10.503 -4.687 6.679 1.00 96.50 111 ASN A O 1
ATOM 941 N N . GLU A 1 112 ? -9.084 -5.811 5.354 1.00 94.62 112 GLU A N 1
ATOM 942 C CA . GLU A 1 112 ? -8.424 -6.569 6.435 1.00 94.62 112 GLU A CA 1
ATOM 943 C C . GLU A 1 112 ? -7.803 -5.680 7.536 1.00 94.62 112 GLU A C 1
ATOM 945 O O . GLU A 1 112 ? -7.593 -6.154 8.648 1.00 94.62 112 GLU A O 1
ATOM 950 N N . LEU A 1 113 ? -7.478 -4.416 7.236 1.00 92.12 113 LEU A N 1
ATOM 951 C CA . LEU A 1 113 ? -6.843 -3.479 8.171 1.00 92.12 113 LEU A CA 1
ATOM 952 C C . LEU A 1 113 ? -7.829 -2.593 8.941 1.00 92.12 113 LEU A C 1
ATOM 954 O O . LEU A 1 113 ? -7.460 -2.049 9.985 1.00 92.12 113 LEU A O 1
ATOM 958 N N . ILE A 1 114 ? -9.018 -2.357 8.383 1.00 86.88 114 ILE A N 1
ATOM 959 C CA . ILE A 1 114 ? -9.996 -1.397 8.921 1.00 86.88 114 ILE A CA 1
ATOM 960 C C . ILE A 1 114 ? -11.255 -2.058 9.487 1.00 86.88 114 ILE A C 1
ATOM 962 O O . ILE A 1 114 ? -12.049 -1.341 10.099 1.00 86.88 114 ILE A O 1
ATOM 966 N N . ASP A 1 115 ? -11.423 -3.365 9.271 1.00 60.19 115 ASP A N 1
ATOM 967 C CA . ASP A 1 115 ? -12.458 -4.186 9.914 1.00 60.19 115 ASP A CA 1
ATOM 968 C C . ASP A 1 115 ? -12.252 -4.302 11.438 1.00 60.19 115 ASP A C 1
ATOM 970 O O . ASP A 1 115 ? -11.093 -4.441 11.901 1.00 60.19 115 ASP A O 1
#

Nearest PDB structures (foldseek):
  6w1e-assembly1_A-2  TM=8.866E-01  e=2.606E-04  Streptococcus thermophilus LMG 18311
  6w1f-assembly1_B  TM=8.969E-01  e=1.647E-03  Streptococcus thermophilus LMG 18311
  7ji0-assembly1_B  TM=8.997E-01  e=2.646E-03  Streptococcus thermophilus LMG 18311
  4a1s-assembly1_B  TM=5.653E-01  e=1.818E+00  Drosophila melanogaster
  4jhr-assembly1_B  TM=4.353E-01  e=2.771E+00  Mus musculus

Mean predicted aligned error: 6.56 Å

Foldseek 3Di:
DVLVVLLVCVVVQVVPPVSLVVNLVSLLVQLLVCLVVVVVVVNVVSLVSNVVSPPDPVPLLSVLSSQLSVLLSCCRPPNVVSSLVSLVVSLVVCVVVVVNVSSVVSVVVSVVSPD

Solvent-accessible surface area (backbone atoms only — not comparable to full-atom values): 6291 Å² total; per-residue (Å²): 111,73,70,59,58,58,58,75,46,40,82,69,34,72,81,35,74,75,50,39,57,52,49,51,53,51,43,52,52,51,25,48,52,21,55,78,68,68,38,53,75,60,21,55,53,35,50,60,51,47,66,68,69,63,69,60,82,85,47,54,68,64,51,42,51,50,46,30,51,50,11,50,49,33,34,74,76,73,37,54,69,61,8,49,52,40,33,49,52,45,27,53,51,28,47,74,73,68,37,52,74,60,17,51,53,50,49,53,52,50,50,74,70,72,109

InterPro domains:
  IPR010057 HTH-type transcriptional regulator Rgg, C-terminal domain [PF21259] (2-108)
  IPR010057 HTH-type transcriptional regulator Rgg, C-terminal domain [TIGR01716] (2-113)
  IPR053163 HTH-type transcriptional regulator Rgg-like [PTHR37038] (4-113)

Secondary structure (DSSP, 8-state):
-HHHHHHHTHHHHTT-HHHHHHHHHHHHHHHHHHHHTT-HHHHHHHHHHHHHHTT-TT-HHHHHHHHHHHHHHHHHHT-HHHHHHHHHHHHHHHHHTT-HHHHHHHHHHHHHHH-

Sequence (115 aa):
MVGKEILERTHYYEKIGKNRNLVVSACLNFWFCCLENSHLIYADYFEMKLKKLLKDDTKVFEKSTFKFVEGYKIYLTESKESGIKQMDNVIKYFEFIESKSIALYFQKRLNELID

pLDDT: mean 85.98, std 15.18, range [46.59, 98.62]

Radius of gyration: 14.33 Å; Cα contacts (8 Å, |Δi|>4): 95; chains: 1; bounding box: 38×22×33 Å

Organism: Streptococcus pneumoniae (NCBI:txid1313)